Protein AF-A0AAW9KSB0-F1 (afdb_monomer)

Solvent-accessible surface area (backbone atoms only — not comparable to full-atom values): 7465 Å² total; per-residue (Å²): 116,68,65,62,54,52,53,50,50,48,52,52,51,50,43,49,74,74,66,52,54,50,64,60,51,16,65,74,71,74,46,59,45,70,59,45,49,54,41,52,57,35,25,73,77,64,74,50,65,70,76,88,50,60,44,53,43,40,51,35,36,78,68,68,74,41,49,72,65,58,42,48,58,53,60,68,70,48,87,71,39,54,58,26,49,38,81,89,49,74,51,79,22,56,44,54,32,50,52,49,31,44,78,70,64,59,37,54,72,65,60,50,50,53,50,45,64,63,51,72,78,52,87,75,61,77,66,46,122

Foldseek 3Di:
DVVVVLVLLVVLVVVVVVVDDLVVSCVVSVHDSVSSVQQVVCCVVPVGSRDDALLVLLVCCVVVNDDPVRSLVCLLPDPWAAWAAEPPDIPHISVVSLVVCDVVVSDDPVSSVVSCVSCVPPDHDYHHD

Mean predicted aligned error: 4.25 Å

pLDDT: mean 93.75, std 5.02, range [62.81, 98.12]

Organism: NCBI:txid544580

Secondary structure (DSSP, 8-state):
-HHHHHHHHHHHHHHHHTT--HHHHHHHHT--HHHHHHHHHHHHHHS-SS---HHHHHHHHHTTSS-HHHHHHHHHT------EEETTEEE--HHHHHHHHHHTTSS-HHHHHHHHHHHTTSPPPPP--

Structure (mmCIF, N/CA/C/O backbone):
data_AF-A0AAW9KSB0-F1
#
_entry.id   AF-A0AAW9KSB0-F1
#
loop_
_atom_site.group_PDB
_atom_site.id
_atom_site.type_symbol
_atom_site.label_atom_id
_atom_site.label_alt_id
_atom_site.label_comp_id
_atom_site.label_asym_id
_atom_site.label_entity_id
_atom_site.label_seq_id
_atom_site.pdbx_PDB_ins_code
_atom_site.Cartn_x
_atom_site.Cartn_y
_atom_site.Cartn_z
_atom_site.occupancy
_atom_site.B_iso_or_equiv
_atom_site.auth_seq_id
_atom_site.auth_comp_id
_atom_site.auth_asym_id
_atom_site.auth_atom_id
_atom_site.pdbx_PDB_model_num
ATOM 1 N N . MET A 1 1 ? -8.225 0.071 -12.175 1.00 62.81 1 MET A N 1
ATOM 2 C CA . MET A 1 1 ? -7.043 0.702 -12.814 1.00 62.81 1 MET A CA 1
ATOM 3 C C . M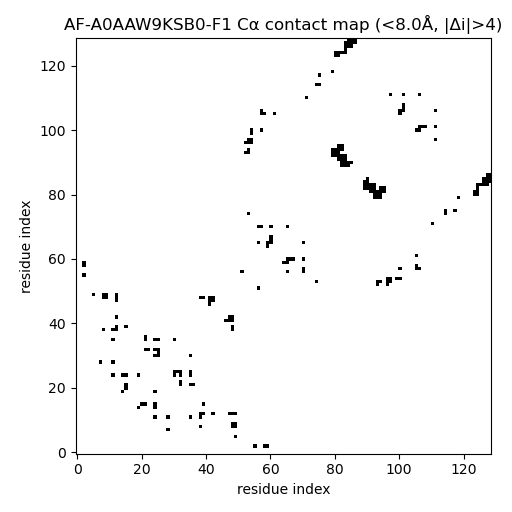ET A 1 1 ? -5.860 0.910 -11.858 1.00 62.81 1 MET A C 1
ATOM 5 O O . MET A 1 1 ? -4.730 0.798 -12.309 1.00 62.81 1 MET A O 1
ATOM 9 N N . HIS A 1 2 ? -6.069 1.200 -10.562 1.00 83.50 2 HIS A N 1
ATOM 10 C CA . HIS A 1 2 ? -4.956 1.367 -9.608 1.00 83.50 2 HIS A CA 1
ATOM 11 C C . HIS A 1 2 ? -4.283 0.039 -9.215 1.00 83.50 2 HIS A C 1
ATOM 13 O O . HIS A 1 2 ? -3.071 -0.082 -9.373 1.00 83.50 2 HIS A O 1
ATOM 19 N N . LEU A 1 3 ? -5.056 -0.979 -8.810 1.00 91.50 3 LEU A N 1
ATOM 20 C CA . LEU A 1 3 ? -4.509 -2.294 -8.435 1.00 91.50 3 LEU A CA 1
ATOM 21 C C . LEU A 1 3 ? -3.727 -2.965 -9.573 1.00 91.50 3 LEU A C 1
ATOM 23 O O . LEU A 1 3 ? -2.603 -3.393 -9.363 1.00 91.50 3 LEU A O 1
ATOM 27 N N . SER A 1 4 ? -4.233 -2.930 -10.810 1.00 91.06 4 SER A N 1
ATOM 28 C CA . SER A 1 4 ? -3.538 -3.513 -11.969 1.00 91.06 4 SER A CA 1
ATOM 29 C C . SER A 1 4 ? -2.155 -2.901 -12.230 1.00 91.06 4 SER A C 1
ATOM 31 O O . SER A 1 4 ? -1.244 -3.599 -12.664 1.00 91.06 4 SER A O 1
ATOM 33 N N . ARG A 1 5 ? -1.969 -1.599 -11.957 1.00 90.62 5 ARG A N 1
ATOM 34 C CA . ARG A 1 5 ? -0.655 -0.939 -12.074 1.00 90.62 5 ARG A CA 1
ATOM 35 C C . ARG A 1 5 ? 0.291 -1.368 -10.953 1.00 90.62 5 ARG A C 1
ATOM 37 O O . ARG A 1 5 ? 1.477 -1.544 -11.214 1.00 90.62 5 ARG A O 1
ATOM 44 N N . ILE A 1 6 ? -0.228 -1.540 -9.736 1.00 93.25 6 ILE A N 1
ATOM 45 C CA . ILE A 1 6 ? 0.530 -2.059 -8.587 1.00 93.25 6 ILE A CA 1
ATOM 46 C C . ILE A 1 6 ? 0.972 -3.498 -8.859 1.00 93.25 6 ILE A C 1
ATOM 48 O O . ILE A 1 6 ? 2.157 -3.803 -8.751 1.00 93.25 6 ILE A O 1
ATOM 52 N N . ASP A 1 7 ? 0.044 -4.357 -9.280 1.00 94.38 7 ASP A N 1
ATOM 53 C CA . ASP A 1 7 ? 0.318 -5.765 -9.563 1.00 94.38 7 ASP A CA 1
ATOM 54 C C . ASP A 1 7 ? 1.310 -5.914 -10.724 1.00 94.38 7 ASP A C 1
ATOM 56 O O . ASP A 1 7 ? 2.271 -6.672 -10.613 1.00 94.38 7 ASP A O 1
ATOM 60 N N . SER A 1 8 ? 1.159 -5.123 -11.794 1.00 93.12 8 SER A N 1
ATOM 61 C CA . SER A 1 8 ? 2.130 -5.077 -12.897 1.00 93.12 8 SER A CA 1
ATOM 62 C C . SER A 1 8 ? 3.528 -4.696 -12.402 1.00 93.12 8 SER A C 1
ATOM 64 O O . SER A 1 8 ? 4.492 -5.396 -12.703 1.00 93.12 8 SER A O 1
ATOM 66 N N . ARG A 1 9 ? 3.643 -3.652 -11.571 1.00 94.12 9 ARG A N 1
ATOM 67 C CA . ARG A 1 9 ? 4.927 -3.208 -11.013 1.00 94.12 9 ARG A CA 1
ATOM 68 C C . ARG A 1 9 ? 5.563 -4.261 -10.105 1.00 94.12 9 ARG A C 1
ATOM 70 O O . ARG A 1 9 ? 6.768 -4.477 -10.196 1.00 94.12 9 ARG A O 1
ATOM 77 N N . ARG A 1 10 ? 4.779 -4.949 -9.267 1.00 95.12 10 ARG A N 1
ATOM 78 C CA . ARG A 1 10 ? 5.277 -6.058 -8.429 1.00 95.12 10 ARG A CA 1
ATOM 79 C C . ARG A 1 10 ? 5.673 -7.287 -9.236 1.00 95.12 10 ARG A C 1
ATOM 81 O O . ARG A 1 10 ? 6.627 -7.970 -8.867 1.00 95.12 10 ARG A O 1
ATOM 88 N N . ALA A 1 11 ? 4.989 -7.550 -10.344 1.00 95.88 11 ALA A N 1
ATOM 89 C CA . ALA A 1 11 ? 5.391 -8.595 -11.269 1.00 95.88 11 ALA A CA 1
ATOM 90 C C . ALA A 1 11 ? 6.734 -8.240 -11.936 1.00 95.88 11 ALA A C 1
ATOM 92 O O . ALA A 1 11 ? 7.617 -9.089 -12.002 1.00 95.88 11 ALA A O 1
ATOM 93 N N . THR A 1 12 ? 6.928 -6.986 -12.375 1.00 96.56 12 THR A N 1
ATOM 94 C CA . THR A 1 12 ? 8.232 -6.503 -12.878 1.00 96.56 12 THR A CA 1
ATOM 95 C C . THR A 1 12 ? 9.322 -6.677 -11.817 1.00 96.56 12 THR A C 1
ATOM 97 O O . THR A 1 12 ? 10.395 -7.198 -12.105 1.00 96.56 12 THR A O 1
ATOM 100 N N . GLU A 1 13 ? 9.034 -6.275 -10.577 1.00 96.56 13 GLU A N 1
ATOM 101 C CA . GLU A 1 13 ? 9.947 -6.389 -9.438 1.00 96.56 13 GLU A CA 1
ATOM 102 C C . GLU A 1 13 ? 10.369 -7.845 -9.173 1.00 96.56 13 GLU A C 1
ATOM 104 O O . GLU A 1 13 ? 11.546 -8.108 -8.939 1.00 96.56 13 GLU A O 1
ATOM 109 N N . SER A 1 14 ? 9.429 -8.795 -9.249 1.00 96.56 14 SER A N 1
ATOM 110 C CA . SER A 1 14 ? 9.726 -10.228 -9.089 1.00 96.56 14 SER A CA 1
ATOM 111 C C . SER A 1 14 ? 10.651 -10.741 -10.190 1.00 96.56 14 SER A C 1
ATOM 113 O O . SER A 1 14 ? 11.675 -11.336 -9.882 1.00 96.56 14 SER A O 1
ATOM 115 N N . LEU A 1 15 ? 10.378 -10.412 -11.457 1.00 97.62 15 LEU A N 1
ATOM 116 C CA . LEU A 1 15 ? 11.231 -10.840 -12.572 1.00 97.62 15 LEU A CA 1
ATOM 117 C C . LEU A 1 15 ? 12.650 -10.251 -12.492 1.00 97.62 15 LEU A C 1
ATOM 119 O O . LEU A 1 15 ? 13.622 -10.917 -12.845 1.00 97.62 15 LEU A O 1
ATOM 123 N N . ILE A 1 16 ? 12.789 -9.017 -11.991 1.00 96.38 16 ILE A N 1
ATOM 124 C CA . ILE A 1 16 ? 14.101 -8.412 -11.713 1.00 96.38 16 ILE A CA 1
ATOM 125 C C . ILE A 1 16 ? 14.858 -9.220 -10.652 1.00 96.38 16 ILE A C 1
ATOM 127 O O . ILE A 1 16 ? 16.055 -9.458 -10.822 1.00 96.38 16 ILE A O 1
ATOM 131 N N . ARG A 1 17 ? 14.186 -9.642 -9.570 1.00 95.81 17 ARG A N 1
ATOM 132 C CA . ARG A 1 17 ? 14.794 -10.493 -8.530 1.00 95.81 17 ARG A CA 1
ATOM 133 C C . ARG A 1 17 ? 15.178 -11.869 -9.063 1.00 95.81 17 ARG A C 1
ATOM 135 O O . ARG A 1 17 ? 16.227 -12.376 -8.683 1.00 95.81 17 ARG A O 1
ATOM 142 N N . ASP A 1 18 ? 14.393 -12.409 -9.991 1.00 96.94 18 ASP A N 1
ATOM 143 C CA . ASP A 1 18 ? 14.679 -13.671 -10.683 1.00 96.94 18 ASP A CA 1
ATOM 144 C C . ASP A 1 18 ? 15.833 -13.553 -11.701 1.00 96.94 18 ASP A C 1
ATOM 146 O O . ASP A 1 18 ? 16.164 -14.518 -12.391 1.00 96.94 18 ASP A O 1
ATOM 150 N N . GLY A 1 19 ? 16.458 -12.375 -11.817 1.00 96.19 19 GLY A N 1
ATOM 151 C CA . GLY A 1 19 ? 17.652 -12.149 -12.631 1.00 96.19 19 GLY A CA 1
ATOM 152 C C . GLY A 1 19 ? 17.375 -11.894 -14.111 1.00 96.19 19 GLY A C 1
ATOM 153 O O . GLY A 1 19 ? 18.298 -11.974 -14.920 1.00 96.19 19 GLY A O 1
ATOM 154 N N . TRP A 1 20 ? 16.133 -11.587 -14.489 1.00 97.62 20 TRP A N 1
ATOM 155 C CA . TRP A 1 20 ? 15.808 -11.279 -15.880 1.00 97.62 20 TRP A CA 1
ATOM 156 C C . TRP A 1 20 ? 16.358 -9.901 -16.289 1.00 97.62 20 TRP A C 1
ATOM 158 O O . TRP A 1 20 ? 16.417 -8.960 -15.484 1.00 97.62 20 TRP A O 1
ATOM 168 N N . ASP A 1 21 ? 16.756 -9.780 -17.557 1.00 96.38 21 ASP A N 1
ATOM 169 C CA . ASP A 1 21 ? 17.164 -8.522 -18.186 1.00 96.38 21 ASP A CA 1
ATOM 170 C C . ASP A 1 21 ? 15.956 -7.638 -18.545 1.00 96.38 21 ASP A C 1
ATOM 172 O O . ASP A 1 21 ? 14.815 -8.102 -18.632 1.00 96.38 21 ASP A O 1
ATOM 176 N N . ASP A 1 22 ? 16.197 -6.338 -18.725 1.00 96.31 22 ASP A N 1
ATOM 177 C CA . ASP A 1 22 ? 15.126 -5.347 -18.853 1.00 96.31 22 ASP A CA 1
ATOM 178 C C . ASP A 1 22 ? 14.304 -5.528 -20.137 1.00 96.31 22 ASP A C 1
ATOM 180 O O . ASP A 1 22 ? 13.080 -5.379 -20.120 1.00 96.31 22 ASP A O 1
ATOM 184 N N . GLU A 1 23 ? 14.964 -5.867 -21.244 1.00 96.75 23 GLU A N 1
ATOM 185 C CA . GLU A 1 23 ? 14.358 -6.093 -22.553 1.00 96.75 23 GLU A CA 1
ATOM 186 C C . GLU A 1 23 ? 13.451 -7.327 -22.541 1.00 96.75 23 GLU A C 1
ATOM 188 O O . GLU A 1 23 ? 12.311 -7.275 -23.017 1.00 96.75 23 GLU A O 1
ATOM 193 N N . ARG A 1 24 ? 13.912 -8.421 -21.930 1.00 97.31 24 ARG A N 1
ATOM 194 C CA . ARG A 1 24 ? 13.125 -9.644 -21.766 1.00 97.31 24 ARG A CA 1
ATOM 195 C C . ARG A 1 24 ? 11.904 -9.424 -20.878 1.00 97.31 24 ARG A C 1
ATOM 197 O O . ARG A 1 24 ? 10.823 -9.909 -21.212 1.00 97.31 24 ARG A O 1
ATOM 204 N N . ILE A 1 25 ? 12.043 -8.691 -19.772 1.00 96.75 25 ILE A N 1
ATOM 205 C CA . ILE A 1 25 ? 10.913 -8.353 -18.890 1.00 96.75 25 ILE A CA 1
ATOM 206 C C . ILE A 1 25 ? 9.887 -7.499 -19.638 1.00 96.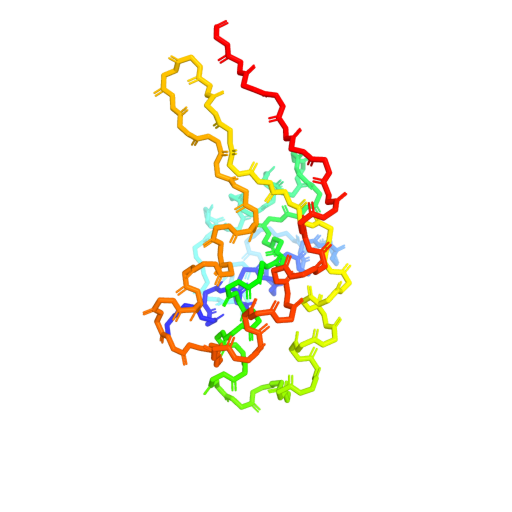75 25 ILE A C 1
ATOM 208 O O . ILE A 1 25 ? 8.691 -7.788 -19.588 1.00 96.75 25 ILE A O 1
ATOM 212 N N . ALA A 1 26 ? 10.352 -6.471 -20.352 1.00 96.25 26 ALA A N 1
ATOM 213 C CA . ALA A 1 26 ? 9.503 -5.577 -21.129 1.00 96.25 26 ALA A CA 1
ATOM 214 C C . ALA A 1 26 ? 8.680 -6.337 -22.177 1.00 96.25 26 ALA A C 1
ATOM 216 O O . ALA A 1 26 ? 7.460 -6.171 -22.241 1.00 96.25 26 ALA A O 1
ATOM 217 N N . ALA A 1 27 ? 9.329 -7.224 -22.937 1.00 96.12 27 ALA A N 1
ATOM 218 C CA . ALA A 1 27 ? 8.665 -8.078 -23.915 1.00 96.12 27 ALA A CA 1
ATOM 219 C C . ALA A 1 27 ? 7.664 -9.044 -23.259 1.00 96.12 27 ALA A C 1
ATOM 221 O O . ALA A 1 27 ? 6.548 -9.195 -23.749 1.00 96.12 27 ALA A O 1
ATOM 222 N N . HIS A 1 28 ? 8.034 -9.665 -22.133 1.00 95.44 28 HIS A N 1
ATOM 223 C CA . HIS A 1 28 ? 7.178 -10.620 -21.425 1.00 95.44 28 HIS A CA 1
ATOM 224 C C . HIS A 1 28 ? 5.917 -9.972 -20.836 1.00 95.44 28 HIS A C 1
ATOM 226 O O . HIS A 1 28 ? 4.843 -10.566 -20.877 1.00 95.44 28 HIS A O 1
ATOM 232 N N . GLN A 1 29 ? 6.033 -8.757 -20.298 1.00 92.75 29 GLN A N 1
ATOM 233 C CA . GLN A 1 29 ? 4.923 -8.062 -19.640 1.00 92.75 29 GLN A CA 1
ATOM 234 C C . GLN A 1 29 ? 4.169 -7.087 -20.550 1.00 92.75 29 GLN A C 1
ATOM 236 O O . GLN A 1 29 ? 3.171 -6.509 -20.120 1.00 92.75 29 GLN A O 1
ATOM 241 N N . GLY A 1 30 ? 4.638 -6.872 -21.782 1.00 92.81 30 GLY A N 1
ATOM 242 C CA . GLY A 1 30 ? 4.059 -5.887 -22.697 1.00 92.81 30 GLY A CA 1
ATOM 243 C C . GLY A 1 30 ? 4.203 -4.446 -22.195 1.00 92.81 30 GLY A C 1
ATOM 244 O O . GLY A 1 30 ? 3.321 -3.620 -22.426 1.00 92.81 30 GLY A O 1
ATOM 245 N N . VAL A 1 31 ? 5.290 -4.141 -21.479 1.00 92.50 31 VAL A N 1
ATOM 246 C CA . VAL A 1 31 ? 5.580 -2.803 -20.936 1.00 92.50 31 VAL A CA 1
ATOM 247 C C . VAL A 1 31 ? 6.782 -2.178 -21.639 1.00 92.50 31 VAL A C 1
ATOM 249 O O . VAL A 1 31 ? 7.597 -2.863 -22.246 1.00 92.50 31 VAL A O 1
ATOM 252 N N . HIS A 1 32 ? 6.927 -0.857 -21.550 1.00 95.00 32 HIS A N 1
ATOM 253 C CA . HIS A 1 32 ? 8.093 -0.174 -22.107 1.00 95.00 32 HIS A CA 1
ATOM 254 C C . HIS A 1 32 ? 9.355 -0.460 -21.272 1.00 95.00 32 HIS A C 1
ATOM 256 O O . HIS A 1 32 ? 9.314 -0.357 -20.043 1.00 95.00 32 HIS A O 1
ATOM 262 N N . VAL A 1 33 ? 10.498 -0.714 -21.925 1.00 96.25 33 VAL A N 1
ATOM 263 C CA . VAL A 1 33 ? 11.801 -0.985 -21.270 1.00 96.25 33 VAL A CA 1
ATOM 264 C C . VAL A 1 33 ? 12.180 0.108 -20.266 1.00 96.25 33 VAL A C 1
ATOM 266 O O . VAL A 1 33 ? 12.669 -0.175 -19.176 1.00 96.25 33 VAL A O 1
ATOM 269 N N . GLY A 1 34 ? 11.889 1.374 -20.582 1.00 95.19 34 GLY A N 1
ATOM 270 C CA . GLY A 1 34 ? 12.123 2.490 -19.657 1.00 95.19 34 GLY A CA 1
ATOM 271 C C . GLY A 1 34 ? 11.358 2.369 -18.329 1.00 95.19 34 GLY A C 1
ATOM 272 O O . GLY A 1 34 ? 11.866 2.791 -17.294 1.00 95.19 34 GLY A O 1
ATOM 273 N N . GLY A 1 35 ? 10.173 1.748 -18.331 1.00 93.75 35 GLY A N 1
ATOM 274 C CA . GLY A 1 35 ? 9.416 1.463 -17.111 1.00 93.75 35 GLY A CA 1
ATOM 275 C C . GLY A 1 35 ? 10.097 0.407 -16.240 1.00 93.75 35 GLY A C 1
ATOM 276 O O . GLY A 1 35 ? 10.192 0.587 -15.029 1.00 93.75 35 GLY A O 1
ATOM 277 N N . VAL A 1 36 ? 10.645 -0.644 -16.859 1.00 96.62 36 VAL A N 1
ATOM 278 C CA . VAL A 1 36 ? 11.420 -1.684 -16.161 1.00 96.62 36 VAL A CA 1
ATOM 279 C C . VAL A 1 36 ? 12.678 -1.089 -15.528 1.00 96.62 36 VAL A C 1
ATOM 281 O O . VAL A 1 36 ? 12.927 -1.301 -14.342 1.00 96.62 36 VAL A O 1
ATOM 284 N N . LYS A 1 37 ? 13.412 -0.250 -16.272 1.00 96.56 37 LYS A N 1
ATOM 285 C CA . LYS A 1 37 ? 14.588 0.475 -15.757 1.00 96.56 37 LYS A CA 1
ATOM 286 C C . LYS A 1 37 ? 14.247 1.331 -14.541 1.00 96.56 37 LYS A C 1
ATOM 288 O O . LYS A 1 37 ? 14.950 1.275 -13.537 1.00 96.56 37 LYS A O 1
ATOM 293 N N . ALA A 1 38 ? 13.135 2.066 -14.585 1.00 95.00 38 ALA A N 1
ATOM 294 C CA . ALA A 1 38 ? 12.688 2.873 -13.451 1.00 95.00 38 ALA A CA 1
ATOM 295 C C . ALA A 1 38 ? 12.356 2.024 -12.207 1.00 95.00 38 ALA A C 1
ATOM 297 O O . ALA A 1 38 ? 12.653 2.434 -11.085 1.00 95.00 38 ALA A O 1
ATOM 298 N N . VAL A 1 39 ? 11.760 0.838 -12.388 1.00 95.38 39 VAL A N 1
ATOM 299 C CA . VAL A 1 39 ? 11.529 -0.119 -11.293 1.00 95.38 39 VAL A CA 1
ATOM 300 C C . VAL A 1 39 ? 12.862 -0.603 -10.725 1.00 95.38 39 VAL A C 1
ATOM 302 O O . VAL A 1 39 ? 13.060 -0.524 -9.515 1.00 95.38 39 VAL A O 1
ATOM 305 N N . ARG A 1 40 ? 13.800 -1.030 -11.578 1.00 95.69 40 ARG A N 1
ATOM 306 C CA . ARG A 1 40 ? 15.116 -1.529 -11.157 1.00 95.69 40 ARG A CA 1
ATOM 307 C C . ARG A 1 40 ? 15.911 -0.490 -10.372 1.00 95.69 40 ARG A C 1
ATOM 309 O O . ARG A 1 40 ? 16.428 -0.809 -9.305 1.00 95.69 40 ARG A O 1
ATOM 316 N N . GLU A 1 41 ? 15.995 0.742 -10.866 1.00 95.81 41 GLU A N 1
ATOM 317 C CA . GLU A 1 41 ? 16.715 1.810 -10.164 1.00 95.81 41 GLU A CA 1
ATOM 318 C C . GLU A 1 41 ? 16.087 2.112 -8.804 1.00 95.81 41 GLU A C 1
ATOM 320 O O . GLU A 1 41 ? 16.798 2.255 -7.810 1.00 95.81 41 GLU A O 1
ATOM 325 N N . ARG A 1 42 ? 14.753 2.098 -8.710 1.00 94.19 42 ARG A N 1
ATOM 326 C CA . ARG A 1 42 ? 14.093 2.282 -7.418 1.00 94.19 42 ARG A CA 1
ATOM 327 C C . ARG A 1 42 ? 14.347 1.125 -6.454 1.00 94.19 42 ARG A C 1
ATOM 329 O O . ARG A 1 42 ? 14.599 1.372 -5.282 1.00 94.19 42 ARG A O 1
ATOM 336 N N . MET A 1 43 ? 14.360 -0.121 -6.933 1.00 94.81 43 MET A N 1
ATOM 337 C CA . MET A 1 43 ? 14.744 -1.269 -6.102 1.00 94.81 43 MET A CA 1
ATOM 338 C C . MET A 1 43 ? 16.177 -1.156 -5.576 1.00 94.81 43 MET A C 1
ATOM 340 O O . MET A 1 43 ? 16.427 -1.552 -4.443 1.00 94.81 43 MET A O 1
ATOM 344 N N . LYS A 1 44 ? 17.120 -0.625 -6.366 1.00 94.06 44 LYS A N 1
ATOM 345 C CA . LYS A 1 44 ? 18.502 -0.411 -5.904 1.00 94.06 44 LYS A CA 1
ATOM 346 C C . LYS A 1 44 ? 18.576 0.611 -4.767 1.00 94.06 44 LYS A C 1
ATOM 348 O O . LYS A 1 44 ? 19.385 0.436 -3.865 1.00 94.06 44 LYS A O 1
ATOM 353 N N . ALA A 1 45 ? 17.747 1.653 -4.814 1.00 93.00 45 ALA A N 1
ATOM 354 C CA . ALA A 1 45 ? 17.724 2.706 -3.801 1.00 93.00 45 ALA A CA 1
ATOM 355 C C . ALA A 1 45 ? 16.940 2.316 -2.532 1.00 93.00 45 ALA A C 1
ATOM 357 O O . ALA A 1 45 ? 17.377 2.617 -1.426 1.00 93.00 45 ALA A O 1
ATOM 358 N N . GLU A 1 46 ? 15.790 1.652 -2.686 1.00 90.69 46 GLU A N 1
ATOM 359 C CA . GLU A 1 46 ? 14.792 1.458 -1.617 1.00 90.69 46 GLU A CA 1
ATOM 360 C C . GLU A 1 46 ? 14.543 -0.028 -1.267 1.00 90.69 46 GLU A C 1
ATOM 362 O O . GLU A 1 46 ? 13.738 -0.337 -0.392 1.00 90.69 46 GLU A O 1
ATOM 367 N N . GLY A 1 47 ? 15.179 -0.983 -1.957 1.00 91.69 47 GLY A N 1
ATOM 368 C CA . GLY A 1 47 ? 14.977 -2.436 -1.794 1.00 91.69 47 GLY A CA 1
ATOM 369 C C . GLY A 1 47 ? 13.686 -2.982 -2.431 1.00 91.69 47 GLY A C 1
ATOM 370 O O . GLY A 1 47 ? 13.628 -4.137 -2.870 1.00 91.69 47 GLY A O 1
ATOM 371 N N . THR A 1 48 ? 12.659 -2.141 -2.550 1.00 91.62 48 THR A N 1
ATOM 372 C CA . THR A 1 48 ? 11.420 -2.398 -3.293 1.00 91.62 48 THR A CA 1
ATOM 373 C C . THR A 1 48 ? 11.035 -1.168 -4.101 1.00 91.62 48 THR A C 1
ATOM 375 O O . THR A 1 48 ? 11.247 -0.034 -3.685 1.00 91.62 48 THR A O 1
ATOM 378 N N . ALA A 1 49 ? 10.462 -1.380 -5.280 1.00 89.44 49 A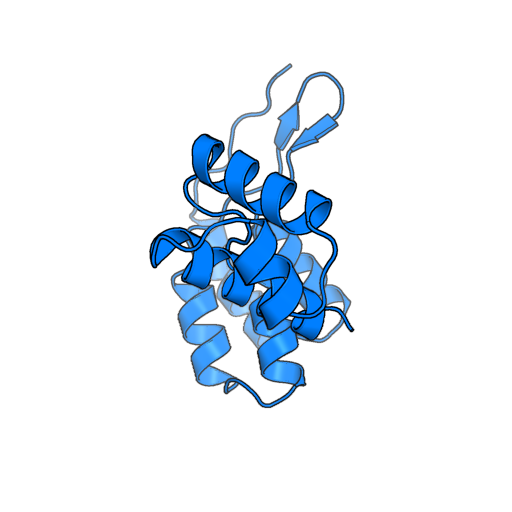LA A N 1
ATOM 379 C CA . ALA A 1 49 ? 9.929 -0.297 -6.086 1.00 89.44 49 ALA A CA 1
ATOM 380 C C . ALA A 1 49 ? 8.447 -0.043 -5.803 1.00 89.44 49 ALA A C 1
ATOM 382 O O . ALA A 1 49 ? 7.924 0.959 -6.297 1.00 89.44 49 ALA A O 1
ATOM 383 N N . CYS A 1 50 ? 7.757 -0.960 -5.118 1.00 91.69 50 CYS A N 1
ATOM 384 C CA . CYS A 1 50 ? 6.312 -0.927 -4.919 1.00 91.69 50 CYS A CA 1
ATOM 385 C C . CYS A 1 50 ? 5.909 -1.488 -3.539 1.00 91.69 50 CYS A C 1
ATOM 387 O O . CYS A 1 50 ? 5.268 -2.552 -3.468 1.00 91.69 50 CYS A O 1
ATOM 389 N N . PRO A 1 51 ? 6.253 -0.781 -2.443 1.00 92.06 51 PRO A N 1
ATOM 390 C CA . PRO A 1 51 ? 5.857 -1.188 -1.099 1.00 92.06 51 PRO A CA 1
ATOM 391 C C . PRO A 1 51 ? 4.331 -1.308 -0.993 1.00 92.06 51 PRO A C 1
ATOM 393 O O . PRO A 1 51 ? 3.586 -0.647 -1.719 1.00 92.06 51 PRO A O 1
ATOM 396 N N . VAL A 1 52 ? 3.855 -2.207 -0.130 1.00 93.94 52 VAL A N 1
ATOM 397 C CA . VAL A 1 52 ? 2.423 -2.278 0.201 1.00 93.94 52 VAL A CA 1
ATOM 398 C C . VAL A 1 52 ? 2.081 -1.067 1.054 1.00 93.94 52 VAL A C 1
ATOM 400 O O . VAL A 1 52 ? 2.865 -0.715 1.930 1.00 93.94 52 VAL A O 1
ATOM 403 N N . THR A 1 53 ? 0.917 -0.463 0.829 1.00 95.12 53 THR A N 1
ATOM 404 C CA . THR A 1 53 ? 0.426 0.647 1.657 1.00 95.12 53 THR A CA 1
ATOM 405 C C . THR A 1 53 ? -0.939 0.313 2.261 1.00 95.12 53 THR A C 1
ATOM 407 O O . THR A 1 53 ? -1.660 -0.526 1.701 1.00 95.12 53 THR A O 1
ATOM 410 N N . PRO A 1 54 ? -1.347 0.960 3.371 1.00 97.12 54 PRO A N 1
ATOM 411 C CA . PRO A 1 54 ? -2.679 0.770 3.942 1.00 97.12 54 PRO A CA 1
ATOM 412 C C . PRO A 1 54 ? -3.791 0.992 2.911 1.00 97.12 54 PRO A C 1
ATOM 414 O O . PRO A 1 54 ? -4.722 0.191 2.814 1.00 97.12 54 PRO A O 1
ATOM 417 N N . LYS A 1 55 ? -3.655 2.020 2.066 1.00 95.56 55 LYS A N 1
ATOM 418 C CA . LYS A 1 55 ? -4.624 2.346 1.012 1.00 95.56 55 LYS A CA 1
ATOM 419 C C . LYS A 1 55 ? -4.826 1.211 0.020 1.00 95.56 55 LYS A C 1
ATOM 421 O O . LYS A 1 55 ? -5.955 0.941 -0.391 1.00 95.56 55 LYS A O 1
ATOM 426 N N . GLU A 1 56 ? -3.750 0.520 -0.338 1.00 96.31 56 GLU A N 1
ATOM 427 C CA . GLU A 1 56 ? -3.844 -0.651 -1.197 1.00 96.31 56 GLU A CA 1
ATOM 428 C C . GLU A 1 56 ? -4.658 -1.775 -0.549 1.00 96.31 56 GLU A C 1
ATOM 430 O O . GLU A 1 56 ? -5.462 -2.404 -1.236 1.00 96.31 56 GLU A O 1
ATOM 435 N N . LEU A 1 57 ? -4.500 -2.015 0.757 1.00 97.44 57 LEU A N 1
ATOM 436 C CA . LEU A 1 57 ? -5.277 -3.043 1.456 1.00 97.44 57 LEU A CA 1
ATOM 437 C C . LEU A 1 57 ? -6.778 -2.758 1.362 1.00 97.44 57 LEU A C 1
ATOM 439 O O . LEU A 1 57 ? -7.551 -3.654 1.027 1.00 97.44 57 LEU A O 1
ATOM 443 N N . GLY A 1 58 ? -7.183 -1.500 1.548 1.00 96.56 58 GLY A N 1
ATOM 444 C CA . GLY A 1 58 ? -8.577 -1.102 1.361 1.00 96.56 58 GLY A CA 1
ATOM 445 C C . GLY A 1 58 ? -9.084 -1.322 -0.066 1.00 96.56 58 GLY A C 1
ATOM 446 O O . GLY A 1 58 ? -10.201 -1.800 -0.258 1.00 96.56 58 GLY A O 1
ATOM 447 N N . TRP A 1 59 ? -8.258 -1.057 -1.084 1.00 96.38 59 TRP A N 1
ATOM 448 C CA . TRP A 1 59 ? -8.611 -1.379 -2.470 1.00 96.38 59 TRP A CA 1
ATOM 449 C C . TRP A 1 59 ? -8.743 -2.881 -2.716 1.00 96.38 59 TRP A C 1
ATOM 451 O O . TRP A 1 59 ? -9.676 -3.295 -3.403 1.00 96.38 59 TRP A O 1
ATOM 461 N N . ARG A 1 60 ? -7.842 -3.699 -2.161 1.00 97.19 60 ARG A N 1
ATOM 462 C CA . ARG A 1 60 ? -7.916 -5.161 -2.284 1.00 97.19 60 ARG A CA 1
ATOM 463 C C . ARG A 1 60 ? -9.176 -5.712 -1.616 1.00 97.19 60 ARG A C 1
ATOM 465 O O . ARG A 1 60 ? -9.836 -6.553 -2.222 1.00 97.19 60 ARG A O 1
ATOM 472 N N . ARG A 1 61 ? -9.554 -5.201 -0.434 1.00 97.25 61 ARG A N 1
ATOM 473 C CA . ARG A 1 61 ? -10.823 -5.548 0.235 1.00 97.25 61 ARG A CA 1
ATOM 474 C C . ARG A 1 61 ? -12.013 -5.205 -0.654 1.00 97.25 61 ARG A C 1
ATOM 476 O O . ARG A 1 61 ? -12.843 -6.063 -0.925 1.00 97.25 61 ARG A O 1
ATOM 483 N N . ALA A 1 62 ? -12.070 -3.976 -1.168 1.00 95.62 62 ALA A N 1
ATOM 484 C CA . ALA A 1 62 ? -13.167 -3.535 -2.032 1.00 95.62 62 ALA A CA 1
ATOM 485 C C . ALA A 1 62 ? -13.276 -4.343 -3.339 1.00 95.62 62 ALA A C 1
ATOM 487 O O . ALA A 1 62 ? -14.363 -4.481 -3.892 1.00 95.62 62 ALA A O 1
ATOM 488 N N . ALA A 1 63 ? -12.161 -4.891 -3.827 1.00 95.62 63 ALA A N 1
ATOM 489 C CA . ALA A 1 63 ? -12.127 -5.793 -4.975 1.00 95.62 63 ALA A CA 1
ATOM 490 C C . ALA A 1 63 ? -12.444 -7.263 -4.623 1.00 95.62 63 ALA A C 1
ATOM 492 O O . ALA A 1 63 ? -12.399 -8.112 -5.511 1.00 95.62 63 ALA A O 1
ATOM 493 N N . GLY A 1 64 ? -12.719 -7.584 -3.352 1.00 96.75 64 GLY A N 1
ATOM 494 C CA . GLY A 1 64 ? -12.958 -8.949 -2.872 1.00 96.75 64 GLY A CA 1
ATOM 495 C C . GLY A 1 64 ? -11.715 -9.846 -2.881 1.00 96.75 64 GLY A C 1
ATOM 496 O O . GLY A 1 64 ? -11.843 -11.063 -2.802 1.00 96.75 64 GLY A O 1
ATOM 497 N N . GLN A 1 65 ? -10.516 -9.267 -3.012 1.00 96.75 65 GLN A N 1
ATOM 498 C CA . GLN A 1 65 ? -9.252 -10.011 -3.072 1.00 96.75 65 GLN A CA 1
ATOM 499 C C . GLN A 1 65 ? -8.722 -10.399 -1.689 1.00 96.75 65 GLN A C 1
ATOM 501 O O . GLN A 1 65 ? -7.953 -11.348 -1.587 1.00 96.75 65 GLN A O 1
ATOM 506 N N . ILE A 1 66 ? -9.106 -9.651 -0.653 1.00 97.62 66 ILE A N 1
ATOM 507 C CA . ILE A 1 66 ? -8.830 -9.965 0.752 1.00 97.62 66 ILE A CA 1
ATOM 508 C C . ILE A 1 66 ? -10.104 -9.758 1.565 1.00 97.62 66 ILE A C 1
ATOM 510 O O . ILE A 1 66 ? -10.958 -8.949 1.194 1.00 97.62 66 ILE A O 1
ATOM 514 N N . SER A 1 67 ? -10.228 -10.484 2.671 1.00 97.94 67 SER A N 1
ATOM 515 C CA . SER A 1 67 ? -11.368 -10.332 3.577 1.00 97.94 67 SER A CA 1
ATOM 516 C C . SER A 1 67 ? -11.257 -9.074 4.445 1.00 97.94 67 SER A C 1
ATOM 518 O O . SER A 1 67 ? -10.173 -8.518 4.638 1.00 97.94 67 SER A O 1
ATOM 520 N N . ASP A 1 68 ? -12.382 -8.663 5.028 1.00 97.00 68 ASP A N 1
ATOM 521 C CA . ASP A 1 68 ? -12.443 -7.608 6.044 1.00 97.00 68 ASP A CA 1
ATOM 522 C C . ASP A 1 68 ? -11.507 -7.911 7.221 1.00 97.00 68 ASP A C 1
ATOM 524 O O . ASP A 1 68 ? -10.740 -7.051 7.656 1.00 97.00 68 ASP A O 1
ATOM 528 N N . GLN A 1 69 ? -11.530 -9.162 7.693 1.00 97.56 69 GLN A N 1
ATOM 529 C CA . GLN A 1 69 ? -10.688 -9.625 8.789 1.00 97.56 69 GLN A CA 1
ATOM 530 C C . GLN A 1 69 ? -9.202 -9.536 8.429 1.00 97.56 69 GLN A C 1
ATOM 532 O O . GLN A 1 69 ? -8.433 -8.955 9.191 1.00 97.56 69 GLN A O 1
ATOM 537 N N . GLU A 1 70 ? -8.810 -10.045 7.260 1.00 98.12 70 GLU A N 1
ATOM 538 C CA . GLU A 1 70 ? -7.419 -10.013 6.798 1.00 98.12 70 GLU A CA 1
ATOM 539 C C . GLU A 1 70 ? -6.910 -8.574 6.641 1.00 98.12 70 GLU A C 1
ATOM 541 O O . GLU A 1 70 ? -5.811 -8.243 7.093 1.00 98.12 70 GLU A O 1
ATOM 546 N N . MET A 1 71 ? -7.713 -7.691 6.036 1.00 97.88 71 MET A N 1
ATOM 547 C CA . MET A 1 71 ? -7.365 -6.276 5.919 1.00 97.88 71 MET A CA 1
ATOM 548 C C . MET A 1 71 ? -7.134 -5.665 7.308 1.00 97.88 71 MET A C 1
ATOM 550 O O . MET A 1 71 ? -6.102 -5.033 7.536 1.00 97.88 71 MET A O 1
ATOM 554 N N . MET A 1 72 ? -8.061 -5.876 8.245 1.00 97.94 72 MET A N 1
ATOM 555 C CA . MET A 1 72 ? -7.968 -5.300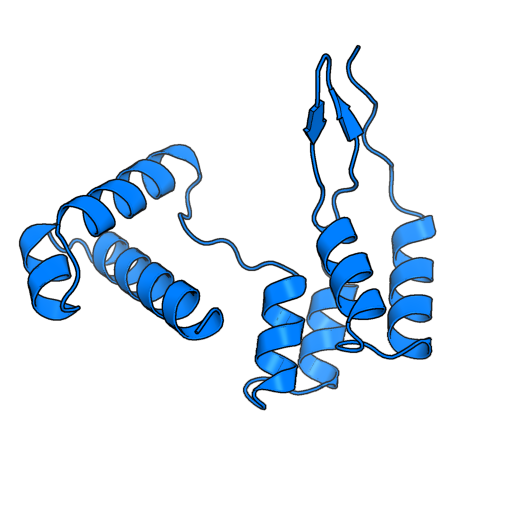 9.584 1.00 97.94 72 MET A CA 1
ATOM 556 C C . MET A 1 72 ? -6.808 -5.877 10.403 1.00 97.94 72 MET A C 1
ATOM 558 O O . MET A 1 72 ? -6.119 -5.121 11.079 1.00 97.94 72 MET A O 1
ATOM 562 N N . GLU A 1 73 ? -6.520 -7.175 10.325 1.00 98.00 73 GLU A N 1
ATOM 563 C CA . GLU A 1 73 ? -5.352 -7.789 10.980 1.00 98.00 73 GLU A CA 1
ATOM 564 C C . GLU A 1 73 ? -4.030 -7.160 10.517 1.00 98.00 73 GLU A C 1
ATOM 566 O O . GLU A 1 73 ? -3.155 -6.837 11.331 1.00 98.00 73 GLU A O 1
ATOM 571 N N . ARG A 1 74 ? -3.908 -6.902 9.212 1.00 97.75 74 ARG A N 1
ATOM 572 C CA . ARG A 1 74 ? -2.735 -6.230 8.645 1.00 97.75 74 ARG A CA 1
ATOM 573 C C . ARG A 1 74 ? -2.658 -4.760 9.044 1.00 97.75 74 ARG A C 1
ATOM 575 O O . ARG A 1 74 ? -1.569 -4.274 9.329 1.00 97.75 74 ARG A O 1
ATOM 582 N N . LEU A 1 75 ? -3.788 -4.056 9.093 1.00 97.50 75 LEU A N 1
ATOM 583 C CA . LEU A 1 75 ? -3.828 -2.654 9.514 1.00 97.50 75 LEU A CA 1
ATOM 584 C C . LEU A 1 75 ? -3.550 -2.481 11.013 1.00 97.50 75 LEU A C 1
ATOM 586 O O . LEU A 1 75 ? -2.939 -1.489 11.399 1.00 97.50 75 LEU A O 1
ATOM 590 N N . ARG A 1 76 ? -3.942 -3.431 11.867 1.00 96.38 76 ARG A N 1
ATOM 591 C CA . ARG A 1 76 ? -3.658 -3.386 13.314 1.00 96.38 76 ARG A CA 1
ATOM 592 C C . ARG A 1 76 ? -2.176 -3.533 13.635 1.00 96.38 76 ARG A C 1
ATOM 594 O O . ARG A 1 76 ? -1.689 -2.911 14.570 1.00 96.38 76 ARG A O 1
ATOM 601 N N . SER A 1 77 ? -1.476 -4.374 12.878 1.00 94.81 77 SER A N 1
ATOM 602 C CA . SER A 1 77 ? -0.046 -4.640 13.063 1.00 94.81 77 SER A CA 1
ATOM 603 C C . SER A 1 77 ? 0.857 -3.706 12.249 1.00 94.81 77 SER A C 1
ATOM 605 O O . SER A 1 77 ? 2.079 -3.863 12.266 1.00 94.81 77 SER A O 1
ATOM 607 N N . TRP A 1 78 ? 0.280 -2.732 11.536 1.00 96.25 78 TRP A N 1
ATOM 608 C CA . TRP A 1 78 ? 1.037 -1.847 10.660 1.00 96.25 78 TRP A CA 1
ATOM 609 C C . TRP A 1 78 ? 1.931 -0.886 11.465 1.00 96.25 78 TRP A C 1
ATOM 611 O O . TRP A 1 78 ? 1.441 -0.214 12.377 1.00 96.25 78 TRP A O 1
ATOM 621 N N . PRO A 1 79 ? 3.228 -0.753 11.127 1.00 93.00 79 PRO A N 1
ATOM 622 C CA . PRO A 1 79 ? 4.139 0.171 11.798 1.00 93.00 79 PRO A CA 1
ATOM 623 C C . PRO A 1 79 ? 3.910 1.607 11.305 1.00 93.00 79 PRO A C 1
ATOM 625 O O . PRO A 1 79 ? 4.702 2.146 10.536 1.00 93.00 79 PRO A O 1
ATOM 628 N N . TYR A 1 80 ? 2.795 2.218 11.706 1.00 94.25 80 TYR A N 1
ATOM 629 C CA . TYR A 1 80 ? 2.381 3.519 11.188 1.00 94.25 80 TYR A CA 1
ATOM 630 C C . TYR A 1 80 ? 3.431 4.611 11.374 1.00 94.25 80 TYR A C 1
ATOM 632 O O . TYR A 1 80 ? 3.962 4.842 12.462 1.00 94.25 80 TYR A O 1
ATOM 640 N N . THR A 1 81 ? 3.647 5.344 10.288 1.00 93.31 81 THR A N 1
ATOM 641 C CA . THR A 1 81 ? 4.308 6.641 10.284 1.00 93.31 81 THR A CA 1
ATOM 642 C C . THR A 1 81 ? 3.255 7.740 10.160 1.00 93.31 81 THR A C 1
ATOM 644 O O . THR A 1 81 ? 2.207 7.554 9.538 1.00 93.31 81 THR A O 1
ATOM 647 N N . PHE A 1 82 ? 3.521 8.894 10.768 1.00 93.06 82 PHE A N 1
ATOM 648 C CA . PHE A 1 82 ? 2.638 10.058 10.701 1.00 93.06 82 PHE A CA 1
ATOM 649 C C . PHE A 1 82 ? 3.283 11.169 9.888 1.00 93.06 82 PHE A C 1
ATOM 651 O O . PHE A 1 82 ? 4.510 11.315 9.925 1.00 93.06 82 PHE A O 1
ATOM 658 N N . SER A 1 83 ? 2.432 11.953 9.222 1.00 92.38 83 SER A N 1
ATOM 659 C CA . SER A 1 83 ? 2.821 13.208 8.588 1.00 92.38 83 SER A CA 1
ATOM 660 C C . SER A 1 83 ? 3.652 14.081 9.528 1.00 92.38 83 SER A C 1
ATOM 662 O O . SER A 1 83 ? 3.340 14.187 10.718 1.00 92.38 83 SER A O 1
ATOM 664 N N . ARG A 1 84 ? 4.669 14.737 8.973 1.00 92.06 84 ARG A N 1
ATOM 665 C CA . ARG A 1 84 ? 5.444 15.790 9.642 1.00 92.06 84 ARG A CA 1
ATOM 666 C C . ARG A 1 84 ? 5.694 16.953 8.696 1.00 92.06 84 ARG A C 1
ATOM 668 O O . ARG A 1 84 ? 5.751 16.765 7.477 1.00 92.06 84 ARG A O 1
ATOM 675 N N . LEU A 1 85 ? 5.883 18.136 9.261 1.00 89.38 85 LEU A N 1
ATOM 676 C CA . LEU A 1 85 ? 6.342 19.290 8.502 1.00 89.38 85 LEU A CA 1
ATOM 677 C C . LEU A 1 85 ? 7.850 19.180 8.262 1.00 89.38 85 LEU A C 1
ATOM 679 O O . LEU A 1 85 ? 8.622 18.823 9.155 1.00 89.38 85 LEU A O 1
ATOM 683 N N . VAL A 1 86 ? 8.254 19.474 7.034 1.00 90.06 86 VAL A N 1
ATOM 684 C CA . VAL A 1 86 ? 9.642 19.711 6.632 1.00 90.06 86 VAL A CA 1
ATOM 685 C C . VAL A 1 86 ? 9.727 21.110 6.014 1.00 90.06 86 VAL A C 1
ATOM 687 O O . VAL A 1 86 ? 8.700 21.617 5.569 1.00 90.06 86 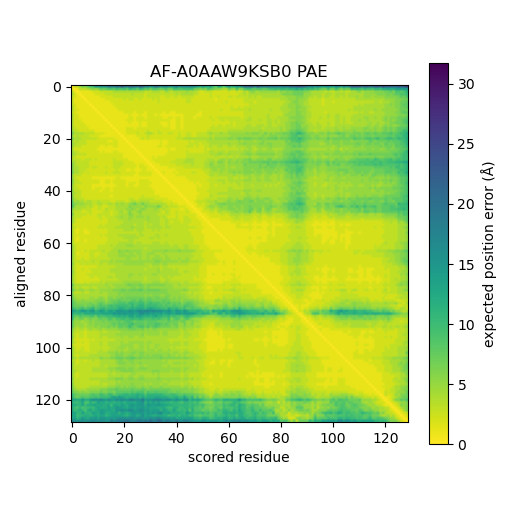VAL A O 1
ATOM 690 N N . VAL A 1 87 ? 10.924 21.710 5.975 1.00 85.56 87 VAL A N 1
ATOM 691 C CA . VAL A 1 87 ? 11.227 23.113 5.587 1.00 85.56 87 VAL A CA 1
ATOM 692 C C . VAL A 1 87 ? 10.237 23.760 4.600 1.00 85.56 87 VAL A C 1
ATOM 694 O O . VAL A 1 87 ? 9.755 24.850 4.880 1.00 85.56 87 VAL A O 1
ATOM 697 N N . ASP A 1 88 ? 9.866 23.079 3.507 1.00 89.25 88 ASP A N 1
ATOM 698 C CA . ASP A 1 88 ? 8.913 23.592 2.505 1.00 89.25 88 ASP A CA 1
ATOM 699 C C . ASP A 1 88 ? 7.810 22.588 2.095 1.00 89.25 88 ASP A C 1
ATOM 701 O O . ASP A 1 88 ? 7.188 22.730 1.038 1.00 89.25 88 ASP A O 1
ATOM 705 N N . ALA A 1 89 ? 7.570 21.525 2.872 1.00 89.56 89 ALA A N 1
ATOM 706 C CA . ALA A 1 89 ? 6.618 20.479 2.489 1.00 89.56 89 ALA A CA 1
ATOM 707 C C . ALA A 1 89 ? 6.028 19.698 3.675 1.00 89.56 89 ALA A C 1
ATOM 709 O O . ALA A 1 89 ? 6.461 19.807 4.818 1.00 89.56 89 ALA A O 1
ATOM 710 N N . ILE A 1 90 ? 5.032 18.862 3.375 1.00 88.62 90 ILE A N 1
ATOM 711 C CA . ILE A 1 90 ? 4.554 17.815 4.280 1.00 88.62 90 ILE A CA 1
ATOM 712 C C . ILE A 1 90 ? 5.160 16.492 3.813 1.00 88.62 90 ILE A C 1
ATOM 714 O O . ILE A 1 90 ? 4.944 16.069 2.675 1.00 88.62 90 ILE A O 1
ATOM 718 N N . ASP A 1 91 ? 5.915 15.846 4.696 1.00 90.81 91 ASP A N 1
ATOM 719 C CA . ASP A 1 91 ? 6.371 14.467 4.527 1.00 90.81 91 ASP A CA 1
ATOM 720 C C . ASP A 1 91 ? 5.259 13.548 5.040 1.00 90.81 91 ASP A C 1
ATOM 722 O O . ASP A 1 91 ? 5.114 13.372 6.252 1.00 90.81 91 ASP A O 1
ATOM 726 N N . TYR A 1 92 ? 4.424 13.052 4.121 1.00 91.38 92 TYR A N 1
ATOM 727 C CA . TYR A 1 92 ? 3.248 12.239 4.439 1.00 91.38 92 TYR A CA 1
ATOM 728 C C . TYR A 1 92 ? 3.631 10.875 5.018 1.00 91.38 92 TYR A C 1
ATOM 730 O O . TYR A 1 92 ? 4.580 10.234 4.568 1.00 91.38 92 TYR A O 1
ATOM 738 N N . GLY A 1 93 ? 2.855 10.415 5.999 1.00 93.12 93 GLY A N 1
ATOM 739 C CA . GLY A 1 93 ? 3.016 9.100 6.609 1.00 93.12 93 GLY A CA 1
ATOM 740 C C . GLY A 1 93 ? 1.945 8.111 6.160 1.00 93.12 93 GLY A C 1
ATOM 741 O O . GLY A 1 93 ? 0.909 8.474 5.606 1.00 93.12 93 GLY A O 1
ATOM 742 N N . ASP A 1 94 ? 2.155 6.835 6.47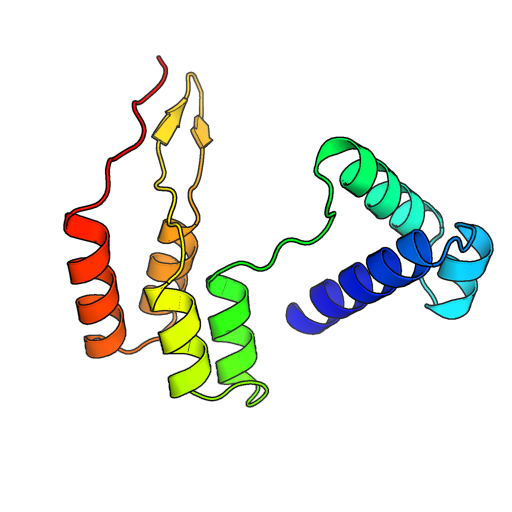0 1.00 94.88 94 ASP A N 1
ATOM 743 C CA . ASP A 1 94 ? 1.207 5.770 6.119 1.00 94.88 94 ASP A CA 1
ATOM 744 C C . ASP A 1 94 ? -0.147 5.920 6.834 1.00 94.88 94 ASP A C 1
ATOM 746 O O . ASP A 1 94 ? -1.163 5.397 6.378 1.00 94.88 94 ASP A O 1
ATOM 750 N N . TRP A 1 95 ? -0.202 6.642 7.957 1.00 96.12 95 TRP A N 1
ATOM 751 C CA . TRP A 1 95 ? -1.471 6.936 8.626 1.00 96.12 95 TRP A CA 1
ATOM 752 C C . TRP A 1 95 ? -2.409 7.800 7.767 1.00 96.12 95 TRP A C 1
ATOM 754 O O . TRP A 1 95 ? -3.633 7.678 7.865 1.00 96.12 95 TRP A O 1
ATOM 764 N N . ASP A 1 96 ? -1.861 8.631 6.878 1.00 95.94 96 ASP A N 1
ATOM 765 C CA . ASP A 1 96 ? -2.656 9.458 5.967 1.00 95.94 96 ASP A CA 1
ATOM 766 C C . ASP A 1 96 ? -3.448 8.603 4.966 1.00 95.94 96 ASP A C 1
ATOM 768 O O . ASP A 1 96 ? -4.574 8.950 4.598 1.00 95.94 96 ASP A O 1
ATOM 772 N N . ASP A 1 97 ? -2.931 7.424 4.607 1.00 96.94 97 ASP A N 1
ATOM 773 C CA . ASP A 1 97 ? -3.668 6.437 3.820 1.00 96.94 97 ASP A CA 1
ATOM 774 C C . ASP A 1 97 ? -4.884 5.888 4.589 1.00 96.94 97 ASP A C 1
ATOM 776 O O . ASP A 1 97 ? -5.949 5.709 3.999 1.00 96.94 97 ASP A O 1
ATOM 780 N N . VAL A 1 98 ? -4.782 5.669 5.905 1.00 97.12 98 VAL A N 1
ATOM 781 C CA . VAL A 1 98 ? -5.913 5.213 6.741 1.00 97.12 98 VAL A CA 1
ATOM 782 C C . VAL A 1 98 ? -6.982 6.298 6.861 1.00 97.12 98 VAL A C 1
ATOM 784 O O . VAL A 1 98 ? -8.178 6.014 6.742 1.00 97.12 98 VAL A O 1
ATOM 787 N N . ILE A 1 99 ? -6.571 7.559 7.025 1.00 96.25 99 ILE A N 1
ATOM 788 C CA . ILE A 1 99 ? -7.487 8.707 6.981 1.00 96.25 99 ILE A CA 1
ATOM 789 C C . ILE A 1 99 ? -8.185 8.769 5.617 1.00 96.25 99 ILE A C 1
ATOM 791 O O . ILE A 1 99 ? -9.403 8.952 5.546 1.00 96.25 99 ILE A O 1
ATOM 795 N N . TRP A 1 100 ? -7.442 8.569 4.525 1.00 96.88 100 TRP A N 1
ATOM 796 C CA . TRP A 1 100 ? -8.010 8.529 3.181 1.00 96.88 100 TRP A CA 1
ATOM 797 C C . TRP A 1 100 ? -9.050 7.412 3.037 1.00 96.88 100 TRP A C 1
ATOM 799 O O . TRP A 1 100 ? -10.150 7.677 2.544 1.00 96.88 100 TRP A O 1
ATOM 809 N N . LEU A 1 101 ? -8.743 6.196 3.505 1.00 97.19 101 LEU A N 1
ATOM 810 C CA . LEU A 1 101 ? -9.663 5.055 3.485 1.00 97.19 101 LEU A CA 1
ATOM 811 C C . LEU A 1 101 ? -10.961 5.367 4.224 1.00 97.19 101 LEU A C 1
ATOM 813 O O . LEU A 1 101 ? -12.046 5.072 3.717 1.00 97.19 101 LEU A O 1
ATOM 817 N N . ARG A 1 102 ? -10.853 6.007 5.392 1.00 97.12 102 ARG A N 1
ATOM 818 C CA . ARG A 1 102 ? -12.005 6.443 6.178 1.00 97.12 102 ARG A CA 1
ATOM 819 C C . ARG A 1 102 ? -12.851 7.461 5.418 1.00 97.12 102 ARG A C 1
ATOM 821 O O . ARG A 1 102 ? -14.064 7.293 5.320 1.00 97.12 102 ARG A O 1
ATOM 828 N N . ASN A 1 103 ? -12.222 8.487 4.853 1.00 97.50 103 ASN A N 1
ATOM 829 C CA . ASN A 1 103 ? -12.919 9.550 4.125 1.00 97.50 103 ASN A CA 1
ATOM 830 C C . ASN A 1 103 ? -13.622 9.042 2.857 1.00 97.50 103 ASN A C 1
ATOM 832 O O . ASN A 1 103 ? -14.613 9.626 2.430 1.00 97.50 103 ASN A O 1
ATOM 836 N N . HIS A 1 104 ? -13.139 7.940 2.280 1.00 96.12 104 HIS A N 1
ATOM 837 C CA . HIS A 1 104 ? -13.710 7.321 1.082 1.00 96.12 104 HIS A CA 1
ATOM 838 C C . HIS A 1 104 ? -14.533 6.059 1.388 1.00 96.12 104 HIS A C 1
ATOM 840 O O . HIS A 1 104 ? -14.873 5.321 0.469 1.00 96.12 104 HIS A O 1
ATOM 846 N N . SER A 1 105 ? -14.878 5.818 2.660 1.00 95.75 105 SER A N 1
ATOM 847 C CA . SER A 1 105 ? -15.723 4.697 3.107 1.00 95.75 105 SER A CA 1
ATOM 848 C C . SER A 1 105 ? -15.202 3.295 2.750 1.00 95.75 105 SER A C 1
ATOM 850 O O . SER A 1 105 ? -15.982 2.351 2.670 1.00 95.75 105 SER A O 1
ATOM 852 N N . TYR A 1 106 ? -13.886 3.130 2.576 1.00 96.50 106 TYR A N 1
ATOM 853 C CA . 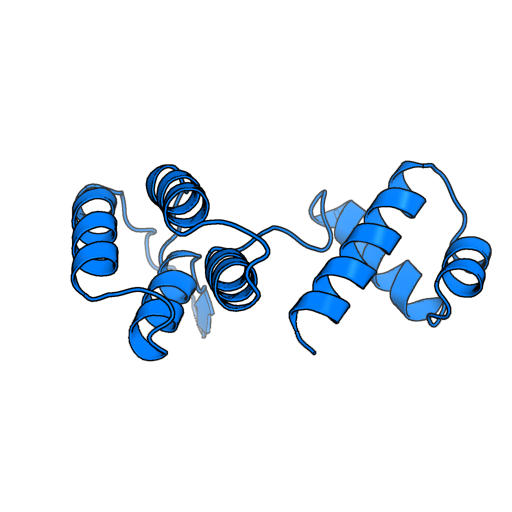TYR A 1 106 ? -13.256 1.803 2.459 1.00 96.50 106 TYR A CA 1
ATOM 854 C C . TYR A 1 106 ? -13.121 1.097 3.814 1.00 96.50 106 TYR A C 1
ATOM 856 O O . TYR A 1 106 ? -12.953 -0.123 3.868 1.00 96.50 106 TYR A O 1
ATOM 864 N N . ILE A 1 107 ? -13.187 1.873 4.898 1.00 97.19 107 ILE A N 1
ATOM 865 C CA . ILE A 1 107 ? -13.292 1.383 6.270 1.00 97.19 107 ILE A CA 1
ATOM 866 C C . ILE A 1 107 ? -14.439 2.090 6.995 1.00 97.19 107 ILE A C 1
ATOM 868 O O . ILE A 1 107 ? -14.708 3.283 6.793 1.00 97.19 107 ILE A O 1
ATOM 872 N N . SER A 1 108 ? -15.119 1.337 7.849 1.00 97.50 108 SER A N 1
ATOM 873 C CA . SER A 1 108 ? -16.215 1.798 8.696 1.00 97.50 108 SER A CA 1
ATOM 874 C C . SER A 1 108 ? -15.733 2.758 9.788 1.00 97.50 108 SER A C 1
ATOM 876 O O . SER A 1 108 ? -14.548 3.095 9.898 1.00 97.50 108 SER A O 1
ATOM 878 N N . ARG A 1 109 ? -16.673 3.295 10.574 1.00 97.38 109 ARG A N 1
ATOM 879 C CA . ARG A 1 109 ? 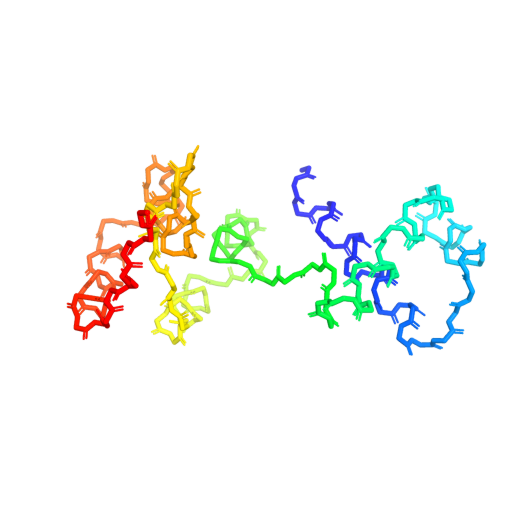-16.326 4.244 11.646 1.00 97.38 109 ARG A CA 1
ATOM 880 C C . ARG A 1 109 ? -15.698 3.507 12.811 1.00 97.38 109 ARG A C 1
ATOM 882 O O . ARG A 1 109 ? -14.790 4.029 13.446 1.00 97.38 109 ARG A O 1
ATOM 889 N N . GLU A 1 110 ? -16.207 2.313 13.041 1.00 97.81 110 GLU A N 1
ATOM 890 C CA . GLU A 1 110 ? -15.822 1.364 14.059 1.00 97.81 110 GLU A CA 1
ATOM 891 C C . GLU A 1 110 ? -14.398 0.869 13.782 1.00 97.81 110 GLU A C 1
ATOM 893 O O . GLU A 1 110 ? -13.532 1.032 14.637 1.00 97.81 110 GLU A O 1
ATOM 898 N N . GLU A 1 111 ? -14.120 0.408 12.555 1.00 97.81 111 GLU A N 1
ATOM 899 C CA . GLU A 1 111 ? -12.772 0.002 12.118 1.00 97.81 111 GLU A CA 1
ATOM 900 C C . GLU A 1 111 ? -11.761 1.151 12.264 1.00 97.81 111 GLU A C 1
ATOM 902 O O . GLU A 1 111 ? -10.668 0.964 12.794 1.00 97.81 111 GLU A O 1
ATOM 907 N N . PHE A 1 112 ? -12.122 2.369 11.844 1.00 97.50 112 PHE A N 1
ATOM 908 C CA . PHE A 1 112 ? -11.239 3.527 12.004 1.00 97.50 112 PHE A CA 1
ATOM 909 C C . PHE A 1 112 ? -11.012 3.897 13.475 1.00 97.50 112 PHE A C 1
ATOM 911 O O . PHE A 1 112 ? -9.897 4.252 13.854 1.00 97.50 112 PHE A O 1
ATOM 918 N N . GLY A 1 113 ? -12.057 3.829 14.304 1.00 97.06 113 GLY A N 1
ATOM 919 C CA . GLY A 1 113 ? -11.963 4.084 15.740 1.00 97.06 113 GLY A CA 1
ATOM 920 C C . GLY A 1 113 ? -11.007 3.113 16.427 1.00 97.06 113 GLY A C 1
ATOM 921 O O . GLY A 1 113 ? -10.156 3.547 17.197 1.00 97.06 113 GLY A O 1
ATOM 922 N N . GLU A 1 114 ? -11.091 1.829 16.077 1.00 96.38 114 GLU A N 1
ATOM 923 C CA . GLU A 1 114 ? -10.183 0.792 16.567 1.00 96.38 114 GLU A CA 1
ATOM 924 C C . GLU A 1 114 ? -8.723 1.091 16.196 1.00 96.38 114 GLU A C 1
ATOM 926 O O . GLU A 1 114 ? -7.856 1.136 17.071 1.00 96.38 114 GLU A O 1
ATOM 931 N N . LEU A 1 115 ? -8.449 1.361 14.913 1.00 96.81 115 LEU A N 1
ATOM 932 C CA . LEU A 1 115 ? -7.097 1.696 14.456 1.00 96.81 115 LEU A CA 1
ATOM 933 C C . LEU A 1 115 ? -6.571 2.954 15.151 1.00 96.81 115 LEU A C 1
ATOM 935 O O . LEU A 1 115 ? -5.418 2.990 15.577 1.00 96.81 115 LEU A O 1
ATOM 939 N N . LYS A 1 116 ? -7.425 3.969 15.325 1.00 95.00 116 LYS A N 1
ATOM 940 C CA . LYS A 1 116 ? -7.048 5.203 16.012 1.00 95.00 116 LYS A CA 1
ATOM 941 C C . LYS A 1 116 ? -6.601 4.923 17.448 1.00 95.00 116 LYS A C 1
ATOM 943 O O . LYS A 1 116 ? -5.534 5.393 17.832 1.00 95.00 116 LYS A O 1
ATOM 948 N N . SER A 1 117 ? -7.346 4.109 18.196 1.00 94.69 117 SER A N 1
ATOM 949 C CA . SER A 1 117 ? -6.990 3.742 19.573 1.00 94.69 117 SER A CA 1
ATOM 950 C C . SER A 1 117 ? -5.636 3.036 19.685 1.00 94.69 117 SER A C 1
ATOM 952 O O . SER A 1 117 ? -4.929 3.252 20.665 1.00 94.69 117 SER A O 1
ATOM 954 N N . ILE A 1 118 ? -5.239 2.241 18.684 1.00 91.81 118 ILE A N 1
ATOM 955 C CA . ILE A 1 118 ? -3.897 1.634 18.624 1.00 91.81 118 ILE A CA 1
ATOM 956 C C . ILE A 1 118 ? -2.833 2.719 18.401 1.00 91.81 118 ILE A C 1
ATOM 958 O O . ILE A 1 118 ? -1.801 2.745 19.072 1.00 91.81 118 ILE A O 1
ATOM 962 N N . THR A 1 119 ? -3.091 3.636 17.469 1.00 90.12 119 THR A N 1
ATOM 963 C CA . THR A 1 119 ? -2.117 4.657 17.056 1.00 90.12 119 THR A CA 1
ATOM 964 C C . THR A 1 119 ? -1.973 5.843 18.005 1.00 90.12 119 THR A C 1
ATOM 966 O O . THR A 1 119 ? -0.946 6.519 17.966 1.00 90.12 119 THR A O 1
ATOM 969 N N . ASP A 1 120 ? -2.954 6.104 18.872 1.00 87.06 120 ASP A N 1
ATOM 970 C CA . ASP A 1 120 ? -2.904 7.214 19.833 1.00 87.06 120 ASP A CA 1
ATOM 971 C C . ASP A 1 120 ? -1.720 7.076 20.813 1.00 87.06 120 ASP A C 1
ATOM 973 O O . ASP A 1 120 ? -1.192 8.083 21.283 1.00 87.06 120 ASP A O 1
ATOM 977 N N . ALA A 1 121 ? -1.247 5.849 21.062 1.00 81.50 121 ALA A N 1
ATOM 978 C CA . ALA A 1 121 ? -0.076 5.568 21.894 1.00 81.50 121 ALA A CA 1
ATOM 979 C C . ALA A 1 121 ? 1.272 5.633 21.140 1.00 81.50 121 ALA A C 1
ATOM 981 O O . ALA A 1 121 ? 2.327 5.493 21.760 1.00 81.50 121 ALA A O 1
ATOM 982 N N . MET A 1 122 ? 1.269 5.809 19.813 1.00 86.38 122 MET A N 1
ATOM 983 C CA . MET A 1 122 ?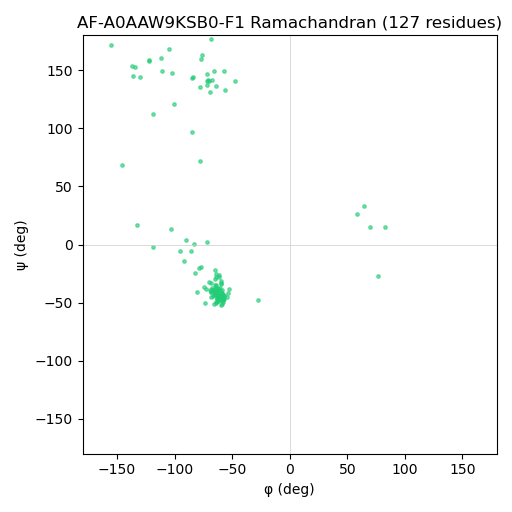 2.488 5.757 19.000 1.00 86.38 122 MET A CA 1
ATOM 984 C C . MET A 1 122 ? 3.225 7.107 18.972 1.00 86.38 122 MET A C 1
ATOM 986 O O . MET A 1 122 ? 2.591 8.167 18.912 1.00 86.38 122 MET A O 1
ATOM 990 N N . PRO A 1 123 ? 4.573 7.097 18.965 1.00 82.44 123 PRO A N 1
ATOM 991 C CA . PRO A 1 123 ? 5.358 8.322 18.909 1.00 82.44 123 PRO A CA 1
ATOM 992 C C . PRO A 1 123 ? 5.127 9.061 17.587 1.00 82.44 123 PRO A C 1
ATOM 994 O O . PRO A 1 123 ? 5.121 8.471 16.504 1.00 82.44 123 PRO A O 1
ATOM 997 N N . ARG A 1 124 ? 4.972 10.383 17.675 1.00 85.50 124 ARG A N 1
ATOM 998 C CA . ARG A 1 124 ? 4.907 11.262 16.505 1.00 85.50 124 ARG A CA 1
ATOM 999 C C . ARG A 1 124 ? 6.321 11.609 16.052 1.00 85.50 124 ARG A C 1
ATOM 1001 O O . ARG A 1 124 ? 7.226 11.757 16.872 1.00 85.50 124 ARG A O 1
ATOM 1008 N N . ARG A 1 125 ? 6.516 11.724 14.738 1.00 83.50 125 ARG A N 1
ATOM 1009 C CA . ARG A 1 125 ? 7.785 12.208 14.184 1.00 83.50 125 ARG A CA 1
ATOM 1010 C C . ARG A 1 125 ? 7.908 13.696 14.505 1.00 83.50 125 ARG A C 1
ATOM 1012 O O . ARG A 1 125 ? 6.912 14.408 14.455 1.00 83.50 125 ARG A O 1
ATOM 1019 N N . ALA A 1 126 ? 9.113 14.143 14.842 1.00 81.88 126 ALA A N 1
ATOM 1020 C CA . ALA A 1 126 ? 9.373 15.562 15.032 1.00 81.88 126 ALA A CA 1
ATOM 1021 C C . ALA A 1 126 ? 9.347 16.291 13.683 1.00 81.88 126 ALA A C 1
ATOM 1023 O O . ALA A 1 126 ? 9.842 15.761 12.678 1.00 81.88 126 ALA A O 1
ATOM 1024 N N . ASP A 1 127 ? 8.796 17.499 13.697 1.00 84.25 127 ASP A N 1
ATOM 1025 C CA . ASP A 1 127 ? 8.893 18.433 12.583 1.00 84.25 127 ASP A CA 1
ATOM 1026 C C . ASP A 1 127 ? 10.351 18.869 12.381 1.00 84.25 127 ASP A C 1
ATOM 1028 O O . ASP A 1 127 ? 11.146 18.915 13.326 1.00 84.25 127 ASP A O 1
ATOM 1032 N N . VAL A 1 128 ? 10.702 19.166 11.133 1.00 83.19 128 VAL A N 1
ATOM 1033 C CA . VAL A 1 128 ? 12.029 19.644 10.737 1.00 83.19 128 VAL A CA 1
ATOM 1034 C C . VAL A 1 128 ? 11.862 21.026 10.116 1.00 83.19 128 VAL A C 1
ATOM 1036 O O . VAL A 1 128 ? 11.273 21.149 9.044 1.00 83.19 128 VAL A O 1
ATOM 1039 N N . PHE A 1 129 ? 12.376 22.045 10.801 1.00 75.12 129 PHE A N 1
ATOM 1040 C CA . PHE A 1 129 ? 12.297 23.450 10.397 1.00 75.12 129 PHE A CA 1
ATOM 1041 C C . PHE A 1 129 ? 13.642 23.961 9.888 1.00 75.12 129 PHE A C 1
ATOM 1043 O O . PHE A 1 129 ? 14.680 23.517 10.433 1.00 75.12 129 PHE A O 1
#

Nearest PDB structures (foldseek):
  6pax-assembly1_A  TM=4.149E-01  e=6.382E-02  Homo sapiens
  1pdn-assembly1_C  TM=4.198E-01  e=9.104E-02  Drosophila melanogaster
  1mdm-assembly1_A  TM=3.919E-01  e=1.025E-01  Homo sapiens

Radius of gyration: 17.37 Å; Cα contacts (8 Å, |Δi|>4): 127; chains: 1; bounding box: 35×37×46 Å

Sequence (129 aa):
MHLSRIDSRRATESLIRDGWDDERIAAHQGVHVGGVKAVRERMKAEGTACPVTPKELGWRRAAGQISDQEMMERLRSWPYTFSRLVVDAIDYGDWDDVIWLRNHSYISREEFGELKSITDAMPRRADVF